Protein AF-F2TPN6-F1 (afdb_monomer)

Radius of gyration: 21.11 Å; Cα contacts (8 Å, |Δi|>4): 94; chains: 1; bounding box: 64×54×45 Å

Foldseek 3Di:
DVVVVVCVVVCPPPFDPDDDDQLDDPDPDDPDPDDDDPDRRPRDCVVVVLVVLVVLLVLLLLLLVLVVVLVCCVVVVVHLVNVLVVCCVPPPTSSNVSSVCVVVVVCPPDPDGPRDVVVSLVSLVVNQVVQVVVPHGDVSSVDSCVDDVVVVVVVVVVVVVVPPPPDDD

Sequence (169 aa):
MELVERVKPFCAGVMGRANLDLSTSPTGGPAGNDDNDEEEPAVDPRRASLLKVLGNSLGLNMVDAVAEAMTIAEKSGLGVDSLHNFLELMYPGSYVAYSNRMRLGEYHRREEPLFAIDLARRDARHAMDVASAVGVGMKGLELADGMGICKVSRSIRGRRETFRPFMGW

InterPro domains:
  IPR008927 6-phosphogluconate dehydrogenase-like, C-terminal domain superfamily [SSF48179] (48-147)
  IPR013328 6-phosphogluconate dehydrogenase, domain 2 [G3DSA:1.10.1040.10] (43-156)
  IPR029154 3-hydroxyisobutyrate dehydrogenase-like, NAD-binding domain [PF14833] (51-146)

Solvent-accessible surface area (backbone atoms only — not comparable to full-atom values): 10346 Å² total; per-residue (Å²): 113,71,73,60,62,71,48,51,71,80,56,61,91,55,82,79,88,72,88,80,86,68,63,65,75,91,67,89,62,78,75,70,95,67,91,87,75,92,71,72,71,80,64,61,69,64,58,59,55,50,50,51,29,49,50,46,33,53,48,50,39,52,52,48,54,52,52,52,51,41,52,48,23,50,76,72,70,64,34,50,64,56,54,45,54,49,30,53,75,76,40,58,64,68,58,38,53,51,50,49,35,60,77,70,43,43,79,74,71,44,94,69,52,97,70,51,63,71,58,48,50,52,31,36,50,53,41,45,53,56,32,50,75,74,76,42,83,53,65,65,50,57,46,44,65,70,32,64,72,56,50,50,51,52,55,53,50,56,50,56,72,69,58,66,79,80,86,74,135

Organism: Ajellomyces dermatitidis (strain ATCC 18188 / CBS 674.68) (NCBI:txid653446)

Mean predicted aligned error: 12.16 Å

Secondary structure (DSSP, 8-state):
-HHHHHHGGGGTT-S--------S-S--PPP-S-----------THHHHHHHHHHHHHHHHHHHHHHHHHHHHHHTTS-HHHHHHHHHHHSTTHHHHHHHHHHTTHHHHSSS-SS-HHHHHHHHHHHHHHHHHTT---HHHHHHHHSHHHHHHHHHHHHHHH-------

Nearest PDB structures (foldseek):
  4gbj-assembly3_A  TM=7.838E-01  e=6.397E-03  Dyadobacter fermentans DSM 18053
  8qbw-assembly1_A  TM=2.189E-01  e=9.879E+00  Nostoc punctiforme

Structure (mmCIF, N/CA/C/O backbone):
data_AF-F2TPN6-F1
#
_entry.id   AF-F2TPN6-F1
#
loop_
_atom_site.group_PDB
_atom_site.id
_atom_site.type_symbol
_atom_site.label_atom_id
_atom_site.label_alt_id
_atom_site.label_comp_id
_atom_site.label_asym_id
_atom_site.label_entity_id
_atom_site.label_seq_id
_atom_site.pdbx_PDB_ins_code
_atom_site.Cartn_x
_atom_site.Cartn_y
_atom_site.Cartn_z
_atom_site.occupancy
_atom_site.B_iso_or_equiv
_atom_site.auth_seq_id
_atom_site.auth_comp_id
_atom_site.auth_asym_id
_atom_site.auth_atom_id
_atom_site.pdbx_PDB_model_num
ATOM 1 N N . MET A 1 1 ? 26.431 11.422 -13.068 1.00 53.91 1 MET A N 1
ATOM 2 C CA . MET A 1 1 ? 26.148 12.033 -11.744 1.00 53.91 1 MET A CA 1
ATOM 3 C C . MET A 1 1 ? 25.070 13.119 -11.792 1.00 53.91 1 MET A C 1
ATOM 5 O O . MET A 1 1 ? 24.172 13.080 -10.964 1.00 53.91 1 MET A O 1
ATOM 9 N N . GLU A 1 2 ? 25.089 14.039 -12.761 1.00 66.62 2 GLU A N 1
ATOM 10 C CA . GLU A 1 2 ? 24.153 15.182 -12.848 1.00 66.62 2 GLU A CA 1
ATOM 11 C C . GLU A 1 2 ? 22.654 14.808 -12.869 1.00 66.62 2 GLU A C 1
ATOM 13 O O . GLU A 1 2 ? 21.836 15.436 -12.198 1.00 66.62 2 GLU A O 1
ATOM 18 N N . LEU A 1 3 ? 22.281 13.735 -13.576 1.00 63.03 3 LEU A N 1
ATOM 19 C CA . LEU A 1 3 ? 20.891 13.259 -13.632 1.00 63.03 3 LEU A CA 1
ATOM 20 C C . LEU A 1 3 ? 20.363 12.779 -12.270 1.00 63.03 3 LEU A C 1
ATOM 22 O O . LEU A 1 3 ? 19.180 12.942 -11.984 1.00 63.03 3 LEU A O 1
ATOM 26 N N . VAL A 1 4 ? 21.234 12.234 -11.417 1.00 64.81 4 VAL A N 1
ATOM 27 C CA . VAL A 1 4 ? 20.867 11.767 -10.070 1.00 64.81 4 VAL A CA 1
ATOM 28 C C . VAL A 1 4 ? 20.576 12.959 -9.157 1.00 64.81 4 VAL A C 1
ATOM 30 O O . VAL A 1 4 ? 19.591 12.939 -8.422 1.00 64.81 4 VAL A O 1
ATOM 33 N N . GLU A 1 5 ? 21.371 14.031 -9.244 1.00 71.88 5 GLU A N 1
ATOM 34 C CA . GLU A 1 5 ? 21.157 15.264 -8.468 1.00 71.88 5 GLU A CA 1
ATOM 35 C C . GLU A 1 5 ? 19.814 15.930 -8.787 1.00 71.88 5 GLU A C 1
ATOM 37 O O . GLU A 1 5 ? 19.114 16.380 -7.881 1.00 71.88 5 GLU A O 1
ATOM 42 N N . ARG A 1 6 ? 19.395 15.918 -10.059 1.00 71.38 6 ARG A N 1
ATOM 43 C CA . ARG A 1 6 ? 18.113 16.501 -10.496 1.00 71.38 6 ARG A CA 1
ATOM 44 C C . ARG A 1 6 ? 16.885 15.812 -9.895 1.00 71.38 6 ARG A C 1
ATOM 46 O O . ARG A 1 6 ? 15.828 16.431 -9.814 1.00 71.38 6 ARG A O 1
ATOM 53 N N . VAL A 1 7 ? 17.009 14.553 -9.475 1.00 64.88 7 VAL A N 1
ATOM 54 C CA . VAL A 1 7 ? 15.894 13.765 -8.920 1.00 64.88 7 VAL A CA 1
ATOM 55 C C . VAL A 1 7 ? 15.778 13.926 -7.399 1.00 64.88 7 VAL A C 1
ATOM 57 O O . VAL A 1 7 ? 14.683 13.798 -6.851 1.00 64.88 7 VAL A O 1
ATOM 60 N N . LYS A 1 8 ? 16.866 14.278 -6.700 1.00 63.38 8 LYS A N 1
ATOM 61 C CA . LYS A 1 8 ? 16.894 14.373 -5.227 1.00 63.38 8 LYS A CA 1
ATOM 62 C C . LYS A 1 8 ? 15.803 15.264 -4.602 1.00 63.38 8 LYS A C 1
ATOM 64 O O . LYS A 1 8 ? 15.259 14.836 -3.578 1.00 63.38 8 LYS A O 1
ATOM 69 N N . PRO A 1 9 ? 15.425 16.435 -5.164 1.00 70.06 9 PRO A N 1
ATOM 70 C CA . PRO A 1 9 ? 14.362 17.272 -4.598 1.00 70.06 9 PRO A CA 1
ATOM 71 C C . PRO A 1 9 ? 12.991 16.585 -4.589 1.00 70.06 9 PRO A C 1
ATOM 73 O O . PRO A 1 9 ? 12.232 16.743 -3.639 1.00 70.06 9 PRO A O 1
ATOM 76 N N . PHE A 1 10 ? 12.696 15.753 -5.592 1.00 54.31 10 PHE A N 1
ATOM 77 C CA . PHE A 1 10 ? 11.438 15.001 -5.679 1.00 54.31 10 PHE A CA 1
ATOM 78 C C . PHE A 1 10 ? 11.371 13.831 -4.688 1.00 54.31 10 PHE A C 1
ATOM 80 O O . PHE A 1 10 ? 10.298 13.302 -4.411 1.00 54.31 10 PHE A O 1
ATOM 87 N N . CYS A 1 11 ? 12.512 13.448 -4.114 1.00 53.00 11 CYS A N 1
ATOM 88 C CA . CYS A 1 11 ? 12.609 12.455 -3.049 1.00 53.00 11 CYS A CA 1
ATOM 89 C C . CYS A 1 11 ? 12.590 13.096 -1.644 1.00 53.00 11 CYS A C 1
ATOM 91 O O . CYS A 1 11 ? 12.856 12.413 -0.648 1.00 53.00 11 CYS A O 1
ATOM 93 N N . ALA A 1 12 ? 12.340 14.409 -1.529 1.00 45.66 12 ALA A N 1
ATOM 94 C CA . ALA A 1 12 ? 12.165 15.119 -0.260 1.00 45.66 12 ALA A CA 1
ATOM 95 C C . ALA A 1 12 ? 10.832 14.764 0.414 1.00 45.66 12 ALA A C 1
ATOM 97 O O . ALA A 1 12 ? 9.778 14.853 -0.198 1.00 45.66 12 ALA A O 1
ATOM 98 N N . GLY A 1 13 ? 10.880 14.324 1.678 1.00 46.69 13 GLY A N 1
ATOM 99 C CA . GLY A 1 13 ? 9.685 13.936 2.446 1.00 46.69 13 GLY A CA 1
ATOM 100 C C . GLY A 1 13 ? 9.132 12.533 2.150 1.00 46.69 13 GLY A C 1
ATOM 101 O O . GLY A 1 13 ? 8.139 12.131 2.756 1.00 46.69 13 GLY A O 1
ATOM 102 N N . VAL A 1 14 ? 9.775 11.762 1.265 1.00 53.62 14 VAL A N 1
ATOM 103 C CA . VAL A 1 14 ? 9.416 10.360 1.004 1.00 53.62 14 VAL A CA 1
ATOM 104 C C . VAL A 1 14 ? 9.878 9.484 2.172 1.00 53.62 14 VAL A C 1
ATOM 106 O O . VAL A 1 14 ? 11.045 9.503 2.564 1.00 53.62 14 VAL A O 1
ATOM 109 N N . MET A 1 15 ? 8.952 8.708 2.733 1.00 54.59 15 MET A N 1
ATOM 110 C CA . MET A 1 15 ? 9.234 7.719 3.777 1.00 54.59 15 MET A CA 1
ATOM 111 C C . MET A 1 15 ? 10.034 6.548 3.184 1.00 54.59 15 MET A C 1
ATOM 113 O O . MET A 1 15 ? 9.671 6.052 2.121 1.00 54.59 15 MET A O 1
ATOM 117 N N . GLY A 1 16 ? 11.086 6.089 3.873 1.00 53.81 16 GLY A N 1
ATOM 118 C CA . GLY A 1 16 ? 11.911 4.956 3.426 1.00 53.81 16 GLY A CA 1
ATOM 119 C C . GLY A 1 16 ? 12.937 5.324 2.349 1.00 53.81 16 GLY A C 1
ATOM 120 O O . GLY A 1 16 ? 12.890 4.813 1.235 1.00 53.81 16 GLY A O 1
ATOM 121 N N . ARG A 1 17 ? 13.880 6.219 2.674 1.00 54.34 17 ARG A N 1
ATOM 122 C CA . ARG A 1 17 ? 15.020 6.558 1.804 1.00 54.34 17 ARG A CA 1
ATOM 123 C C . ARG A 1 17 ? 16.083 5.462 1.851 1.00 54.34 17 ARG A C 1
ATOM 125 O O . ARG A 1 17 ? 17.097 5.604 2.525 1.00 54.34 17 ARG A O 1
ATOM 132 N N . ALA A 1 18 ? 15.838 4.378 1.130 1.00 64.88 18 ALA A N 1
ATOM 133 C CA . ALA A 1 18 ? 16.877 3.430 0.758 1.00 64.88 18 ALA A CA 1
ATOM 134 C C . ALA A 1 18 ? 17.188 3.627 -0.729 1.00 64.88 18 ALA A C 1
ATOM 136 O O . ALA A 1 18 ? 16.293 3.536 -1.569 1.00 64.88 18 ALA A O 1
ATOM 137 N N . ASN A 1 19 ? 18.446 3.927 -1.051 1.00 68.56 19 ASN A N 1
ATOM 138 C CA . ASN A 1 19 ? 18.909 3.922 -2.434 1.00 68.56 19 ASN A CA 1
ATOM 139 C C . ASN A 1 19 ? 19.324 2.492 -2.768 1.00 68.56 19 ASN A C 1
ATOM 141 O O . ASN A 1 19 ? 20.290 1.991 -2.197 1.00 68.56 19 ASN A O 1
ATOM 145 N N . LEU A 1 20 ? 18.578 1.842 -3.659 1.00 74.44 20 LEU A N 1
ATOM 146 C CA . LEU A 1 20 ? 18.974 0.555 -4.212 1.00 74.44 20 LEU A CA 1
ATOM 147 C C . LEU A 1 20 ? 19.731 0.801 -5.514 1.00 74.44 20 LEU A C 1
ATOM 149 O O . LEU A 1 20 ? 19.165 1.356 -6.457 1.00 74.44 20 LEU A O 1
ATOM 153 N N . ASP A 1 21 ? 20.999 0.402 -5.549 1.00 78.06 21 ASP A N 1
ATOM 154 C CA . ASP A 1 21 ? 21.781 0.435 -6.776 1.00 78.06 21 ASP A CA 1
ATOM 155 C C . ASP A 1 21 ? 21.386 -0.745 -7.676 1.00 78.06 21 ASP A C 1
ATOM 157 O O . ASP A 1 21 ? 21.400 -1.900 -7.252 1.00 78.06 21 ASP A O 1
ATOM 161 N N . LEU A 1 22 ? 20.989 -0.435 -8.910 1.00 75.44 22 LEU A N 1
ATOM 162 C CA . LEU A 1 22 ? 20.604 -1.403 -9.940 1.00 75.44 22 LEU A CA 1
ATOM 163 C C . LEU A 1 22 ? 21.584 -1.409 -11.121 1.00 75.44 22 LEU A C 1
ATOM 165 O O . LEU A 1 22 ? 21.279 -2.006 -12.155 1.00 75.44 22 LEU A O 1
ATOM 169 N N . SER A 1 23 ? 22.733 -0.739 -10.983 1.00 73.75 23 SER A N 1
ATOM 170 C CA . SER A 1 23 ? 23.786 -0.695 -12.002 1.00 73.75 23 SER A CA 1
ATOM 171 C C . SER A 1 23 ? 24.383 -2.075 -12.296 1.00 73.75 23 SER A C 1
ATOM 173 O O . SER A 1 23 ? 24.827 -2.326 -13.412 1.00 73.75 23 SER A O 1
ATOM 175 N N . THR A 1 24 ? 24.317 -3.011 -11.346 1.00 68.19 24 THR A N 1
ATOM 176 C CA . THR A 1 24 ? 24.822 -4.379 -11.503 1.00 68.19 24 THR A CA 1
ATOM 177 C C . THR A 1 24 ? 23.754 -5.330 -12.058 1.00 68.19 24 THR A C 1
ATOM 179 O O . THR A 1 24 ? 22.561 -5.244 -11.735 1.00 68.19 24 THR A O 1
ATOM 182 N N . SER A 1 25 ? 24.153 -6.236 -12.958 1.00 60.19 25 SER A N 1
ATOM 183 C CA . SER A 1 25 ? 23.262 -7.262 -13.525 1.00 60.19 25 SER A CA 1
ATOM 184 C C . SER A 1 25 ? 22.827 -8.275 -12.446 1.00 60.19 25 SER A C 1
ATOM 186 O O . SER A 1 25 ? 23.660 -8.656 -11.625 1.00 60.19 25 SER A O 1
ATOM 188 N N . PRO A 1 26 ? 21.555 -8.738 -12.405 1.00 59.19 26 PRO A N 1
ATOM 189 C CA . PRO A 1 26 ? 21.080 -9.682 -11.385 1.00 59.19 26 PRO A CA 1
ATOM 190 C C . PRO A 1 26 ? 21.617 -11.106 -11.585 1.00 59.19 26 PRO A C 1
ATOM 192 O O . PRO A 1 26 ? 21.659 -11.897 -10.646 1.00 59.19 26 PRO A O 1
ATOM 195 N N . THR A 1 27 ? 22.008 -11.450 -12.810 1.00 50.38 27 THR A N 1
ATOM 196 C CA . THR A 1 27 ? 22.622 -12.730 -13.146 1.00 50.38 27 THR A CA 1
ATOM 197 C C . THR A 1 27 ? 24.131 -12.560 -13.103 1.00 50.38 27 THR A C 1
ATOM 199 O O . THR A 1 27 ? 24.727 -12.113 -14.078 1.00 50.38 27 THR A O 1
ATOM 202 N N . GLY A 1 28 ? 24.757 -12.936 -11.988 1.00 43.75 28 GLY A N 1
ATOM 203 C CA . GLY A 1 28 ? 26.205 -13.150 -11.898 1.00 43.75 28 GLY A CA 1
ATOM 204 C C . GLY A 1 28 ? 26.672 -14.365 -12.713 1.00 43.75 28 GLY A C 1
ATOM 205 O O . GLY A 1 28 ? 27.362 -15.229 -12.183 1.00 43.75 28 GLY A O 1
ATOM 206 N N . GLY A 1 29 ? 26.236 -14.482 -13.968 1.00 38.50 29 GLY A N 1
ATOM 207 C CA . GLY A 1 29 ? 26.813 -15.413 -14.930 1.00 38.50 29 GLY A CA 1
ATOM 208 C C . GLY A 1 29 ? 28.042 -14.763 -15.562 1.00 38.50 29 GLY A C 1
ATOM 209 O O . GLY A 1 29 ? 28.019 -13.544 -15.748 1.00 38.50 29 GLY A O 1
ATOM 210 N N . PRO A 1 30 ? 29.104 -15.523 -15.886 1.00 38.34 30 PRO A N 1
ATOM 211 C CA . PRO A 1 30 ? 30.217 -14.968 -16.636 1.00 38.34 30 PRO A CA 1
ATOM 212 C C . PRO A 1 30 ? 29.652 -14.342 -17.912 1.00 38.34 30 PRO A C 1
ATOM 214 O O . PRO A 1 30 ? 28.909 -15.004 -18.645 1.00 38.34 30 PRO A O 1
ATOM 217 N N . ALA A 1 31 ? 30.003 -13.079 -18.172 1.00 43.59 31 ALA A N 1
ATOM 218 C CA . ALA A 1 31 ? 30.120 -12.630 -19.552 1.00 43.59 31 ALA A CA 1
ATOM 219 C C . ALA A 1 31 ? 30.926 -13.710 -20.280 1.00 43.59 31 ALA A C 1
ATOM 221 O O . ALA A 1 31 ? 31.853 -14.268 -19.685 1.00 43.59 31 ALA A O 1
ATOM 222 N N . GLY A 1 32 ? 30.471 -14.099 -21.469 1.00 36.66 32 GLY A N 1
ATOM 223 C CA . GLY A 1 32 ? 31.007 -15.245 -22.187 1.00 36.66 32 GLY A CA 1
ATOM 224 C C . GLY A 1 32 ? 32.530 -15.316 -22.099 1.00 36.66 32 GLY A C 1
ATOM 225 O O . GLY A 1 32 ? 33.213 -14.297 -22.164 1.00 36.66 32 GLY A O 1
ATOM 226 N N . ASN A 1 33 ? 33.052 -16.533 -21.947 1.00 44.50 33 ASN A N 1
ATOM 227 C CA . ASN A 1 33 ? 34.379 -16.812 -22.471 1.00 44.50 33 ASN A CA 1
ATOM 228 C C . ASN A 1 33 ? 34.362 -16.359 -23.931 1.00 44.50 33 ASN A C 1
ATOM 230 O O . ASN A 1 33 ? 33.723 -17.017 -24.744 1.00 44.50 33 ASN A O 1
ATOM 234 N N . ASP A 1 34 ? 34.966 -15.219 -24.211 1.00 42.69 34 ASP A N 1
ATOM 235 C CA . ASP A 1 34 ? 35.882 -15.031 -25.320 1.00 42.69 34 ASP A CA 1
ATOM 236 C C . ASP A 1 34 ? 36.623 -13.717 -25.077 1.00 42.69 34 ASP A C 1
ATOM 238 O O . ASP A 1 34 ? 36.055 -12.702 -24.674 1.00 42.69 34 ASP A O 1
ATOM 242 N N . ASP A 1 35 ? 37.938 -13.804 -25.214 1.00 49.97 35 ASP A N 1
ATOM 243 C CA . ASP A 1 35 ? 38.882 -12.739 -24.943 1.00 49.97 35 ASP A CA 1
ATOM 244 C C . ASP A 1 35 ? 38.546 -11.469 -25.748 1.00 49.97 35 ASP A C 1
ATOM 246 O O . ASP A 1 35 ? 38.265 -11.545 -26.947 1.00 49.97 35 ASP A O 1
ATOM 250 N N . ASN A 1 36 ? 38.737 -10.310 -25.103 1.00 49.00 36 ASN A N 1
ATOM 251 C CA . ASN A 1 36 ? 38.726 -8.939 -25.644 1.00 49.00 36 ASN A CA 1
ATOM 252 C C . ASN A 1 36 ? 37.355 -8.241 -25.709 1.00 49.00 36 ASN A C 1
ATOM 254 O O . ASN A 1 36 ? 36.650 -8.322 -26.706 1.00 49.00 36 ASN A O 1
ATOM 258 N N . ASP A 1 37 ? 37.015 -7.525 -24.635 1.00 41.81 37 ASP A N 1
ATOM 259 C CA . ASP A 1 37 ? 36.687 -6.087 -24.617 1.00 41.81 37 ASP A CA 1
ATOM 260 C C . ASP A 1 37 ? 36.049 -5.769 -23.253 1.00 41.81 37 ASP A C 1
ATOM 262 O O . ASP A 1 37 ? 35.073 -6.395 -22.840 1.00 41.81 37 ASP A O 1
ATOM 266 N N . GLU A 1 38 ? 36.623 -4.825 -22.503 1.00 47.16 38 GLU A N 1
ATOM 267 C CA . GLU A 1 38 ? 36.032 -4.304 -21.262 1.00 47.16 38 GLU A CA 1
ATOM 268 C C . GLU A 1 38 ? 34.780 -3.473 -21.611 1.00 47.16 38 GLU A C 1
ATOM 270 O O . GLU A 1 38 ? 34.794 -2.243 -21.580 1.00 47.16 38 GLU A O 1
ATOM 275 N N . GLU A 1 39 ? 33.684 -4.134 -21.996 1.00 50.22 39 GLU A N 1
ATOM 276 C CA . GLU A 1 39 ? 32.372 -3.498 -22.094 1.00 50.22 39 GLU A CA 1
ATOM 277 C C . GLU A 1 39 ? 31.902 -3.144 -20.677 1.00 50.22 39 GLU A C 1
ATOM 279 O O . GLU A 1 39 ? 31.479 -4.001 -19.897 1.00 50.22 39 GLU A O 1
ATOM 284 N N . GLU A 1 40 ? 31.993 -1.854 -20.337 1.00 51.75 40 GLU A N 1
ATOM 285 C CA . GLU A 1 40 ? 31.296 -1.246 -19.200 1.00 51.75 40 GLU A CA 1
ATOM 286 C C . GLU A 1 40 ? 29.877 -1.837 -19.096 1.00 51.75 40 GLU A C 1
ATOM 288 O O . GLU A 1 40 ? 29.132 -1.802 -20.084 1.00 51.75 40 GLU A O 1
ATOM 293 N N . PRO A 1 41 ? 29.472 -2.391 -17.936 1.00 55.75 41 PRO A N 1
ATOM 294 C CA . PRO A 1 41 ? 28.192 -3.069 -17.814 1.00 55.75 41 PRO A CA 1
ATOM 295 C C . PRO A 1 41 ? 27.075 -2.095 -18.183 1.00 55.75 41 PRO A C 1
ATOM 297 O O . PRO A 1 41 ? 26.832 -1.109 -17.485 1.00 55.75 41 PRO A O 1
ATOM 300 N N . ALA A 1 42 ? 26.395 -2.362 -19.300 1.00 58.22 42 ALA A N 1
ATOM 301 C CA . ALA A 1 42 ? 25.341 -1.498 -19.804 1.00 58.22 42 ALA A CA 1
ATOM 302 C C . ALA A 1 42 ? 24.225 -1.362 -18.754 1.00 58.22 42 ALA A C 1
ATOM 304 O O . ALA A 1 42 ? 23.434 -2.279 -18.511 1.00 58.22 42 ALA A O 1
ATOM 305 N N . VAL A 1 43 ? 24.161 -0.195 -18.112 1.00 67.56 43 VAL A N 1
ATOM 306 C CA . VAL A 1 43 ? 23.140 0.126 -17.114 1.00 67.56 43 VAL A CA 1
ATOM 307 C C . VAL A 1 43 ? 21.804 0.312 -17.834 1.00 67.56 43 VAL A C 1
ATOM 309 O O . VAL A 1 43 ? 21.600 1.327 -18.495 1.00 67.56 43 VAL A O 1
ATOM 312 N N . ASP A 1 44 ? 20.876 -0.644 -17.708 1.00 75.75 44 ASP A N 1
ATOM 313 C CA . ASP A 1 44 ? 19.521 -0.504 -18.263 1.00 75.75 44 ASP A CA 1
ATOM 314 C C . ASP A 1 44 ? 18.626 0.332 -17.317 1.00 75.75 44 ASP A C 1
ATOM 316 O O . ASP A 1 44 ? 18.158 -0.188 -16.292 1.00 75.75 44 ASP A O 1
ATOM 320 N N . PRO A 1 45 ? 18.314 1.605 -17.645 1.00 78.38 45 PRO A N 1
ATOM 321 C CA . PRO A 1 45 ? 17.473 2.458 -16.805 1.00 78.38 45 PRO A CA 1
ATOM 322 C C . PRO A 1 45 ? 16.041 1.924 -16.649 1.00 78.38 45 PRO A C 1
ATOM 324 O O . PRO A 1 45 ? 15.369 2.257 -15.669 1.00 78.38 45 PRO A O 1
ATOM 327 N N . ARG A 1 46 ? 15.565 1.055 -17.557 1.00 81.88 46 ARG A N 1
ATOM 328 C CA . ARG A 1 46 ? 14.217 0.466 -17.478 1.00 81.88 46 ARG A CA 1
ATOM 329 C C . ARG A 1 46 ? 14.034 -0.384 -16.226 1.00 81.88 46 ARG A C 1
ATOM 331 O O . ARG A 1 46 ? 12.920 -0.465 -15.715 1.00 81.88 46 ARG A O 1
ATOM 338 N N . ARG A 1 47 ? 15.112 -0.961 -15.682 1.00 83.50 47 ARG A N 1
ATOM 339 C CA . ARG A 1 47 ? 15.072 -1.750 -14.439 1.00 83.50 47 ARG A CA 1
ATOM 340 C C . ARG A 1 47 ? 14.647 -0.902 -13.241 1.00 83.50 47 ARG A C 1
ATOM 342 O O . ARG A 1 47 ? 13.824 -1.343 -12.442 1.00 83.50 47 ARG A O 1
ATOM 349 N N . ALA A 1 48 ? 15.153 0.327 -13.144 1.00 84.38 48 ALA A N 1
ATOM 350 C CA . ALA A 1 48 ? 14.780 1.252 -12.077 1.00 84.38 48 ALA A CA 1
ATOM 351 C C . ALA A 1 48 ? 13.316 1.694 -12.197 1.00 84.38 48 ALA A C 1
ATOM 353 O O . ALA A 1 48 ? 12.586 1.702 -11.203 1.00 84.38 48 ALA A O 1
ATOM 354 N N . SER A 1 49 ? 12.863 2.002 -13.415 1.00 85.19 49 SER A N 1
ATOM 355 C CA . SER A 1 49 ? 11.459 2.335 -13.679 1.00 85.19 49 SER A CA 1
ATOM 356 C C . SER A 1 49 ? 10.524 1.172 -13.344 1.00 85.19 49 SER A C 1
ATOM 358 O O . SER A 1 49 ? 9.517 1.378 -12.668 1.00 85.19 49 SER A O 1
ATOM 360 N N . LEU A 1 50 ? 10.881 -0.054 -13.738 1.00 88.06 50 LEU A N 1
ATOM 361 C CA . LEU A 1 50 ? 10.107 -1.251 -13.420 1.00 88.06 50 LEU A CA 1
ATOM 362 C C . LEU A 1 50 ? 10.025 -1.485 -11.908 1.00 88.06 50 LEU A C 1
ATOM 364 O O . LEU A 1 50 ? 8.936 -1.695 -11.377 1.00 88.06 50 LEU A O 1
ATOM 368 N N . LEU A 1 51 ? 11.149 -1.379 -11.191 1.00 88.62 51 LEU A N 1
ATOM 369 C CA . LEU A 1 51 ? 11.155 -1.506 -9.734 1.00 88.62 51 LEU A CA 1
ATOM 370 C C . LEU A 1 51 ? 10.263 -0.450 -9.074 1.00 88.62 51 LEU A C 1
ATOM 372 O O . LEU A 1 51 ? 9.543 -0.757 -8.126 1.00 88.62 51 LEU A O 1
ATOM 376 N N . LYS A 1 52 ? 10.279 0.787 -9.577 1.00 86.62 52 LYS A N 1
ATOM 377 C CA . LYS A 1 52 ? 9.433 1.860 -9.050 1.00 86.62 52 LYS A CA 1
ATOM 378 C C . LYS A 1 52 ? 7.946 1.538 -9.208 1.00 86.62 52 LYS A C 1
ATOM 380 O O . LYS A 1 52 ? 7.180 1.716 -8.262 1.00 86.62 52 LYS A O 1
ATOM 385 N N . VAL A 1 53 ? 7.556 1.036 -10.375 1.00 89.12 53 VAL A N 1
ATOM 386 C CA . VAL A 1 53 ? 6.175 0.650 -10.701 1.00 89.12 53 VAL A CA 1
ATOM 387 C C . VAL A 1 53 ? 5.714 -0.524 -9.834 1.00 89.12 53 VAL A C 1
ATOM 389 O O . VAL A 1 53 ? 4.634 -0.472 -9.238 1.00 89.12 53 VAL A O 1
ATOM 392 N N . LEU A 1 54 ? 6.562 -1.545 -9.678 1.00 89.75 54 LEU A N 1
ATOM 393 C CA . LEU A 1 54 ? 6.293 -2.677 -8.789 1.00 89.75 54 LEU A CA 1
ATOM 394 C C . LEU A 1 54 ? 6.197 -2.234 -7.324 1.00 89.75 54 LEU A C 1
ATOM 396 O O . LEU A 1 54 ? 5.258 -2.610 -6.627 1.00 89.75 54 LEU A O 1
ATOM 400 N N . GLY A 1 55 ? 7.108 -1.375 -6.863 1.00 88.06 55 GLY A N 1
ATOM 401 C CA . GLY A 1 55 ? 7.093 -0.831 -5.505 1.00 88.06 55 GLY A CA 1
ATOM 402 C C . GLY A 1 55 ? 5.830 -0.022 -5.200 1.00 88.06 55 GLY A C 1
ATOM 403 O O . GLY A 1 55 ? 5.218 -0.201 -4.147 1.00 88.06 55 GLY A O 1
ATOM 404 N N . ASN A 1 56 ? 5.386 0.823 -6.134 1.00 88.00 56 ASN A N 1
ATOM 405 C CA . ASN A 1 56 ? 4.140 1.575 -5.983 1.00 88.00 56 ASN A CA 1
ATOM 406 C C . ASN A 1 56 ? 2.909 0.644 -5.966 1.00 88.00 56 ASN A C 1
ATOM 408 O O . ASN A 1 56 ? 1.973 0.888 -5.204 1.00 88.00 56 ASN A O 1
ATOM 412 N N . SER A 1 57 ? 2.940 -0.454 -6.727 1.00 88.19 57 SER A N 1
ATOM 413 C CA . SER A 1 57 ? 1.877 -1.471 -6.739 1.00 88.19 57 SER A CA 1
ATOM 414 C C . SER A 1 57 ? 1.792 -2.256 -5.426 1.00 88.19 57 SER A C 1
ATOM 416 O O . SER A 1 57 ? 0.700 -2.467 -4.899 1.00 88.19 57 SER A O 1
ATOM 418 N N . LEU A 1 58 ? 2.938 -2.622 -4.839 1.00 88.81 58 LEU A N 1
ATOM 419 C CA . LEU A 1 58 ? 2.996 -3.205 -3.493 1.00 88.81 58 LEU A CA 1
ATOM 420 C C . LEU A 1 58 ? 2.440 -2.237 -2.443 1.00 88.81 58 LEU A C 1
ATOM 422 O O . LEU A 1 58 ? 1.686 -2.642 -1.559 1.00 88.81 58 LEU A O 1
ATOM 426 N N . GLY A 1 59 ? 2.776 -0.950 -2.573 1.00 87.50 59 GLY A N 1
ATOM 427 C CA . GLY A 1 59 ? 2.233 0.110 -1.732 1.00 87.50 59 GLY A CA 1
ATOM 428 C C . GLY A 1 59 ? 0.708 0.179 -1.796 1.00 87.50 59 GLY A C 1
ATOM 429 O O . GLY A 1 59 ? 0.069 0.210 -0.749 1.00 87.50 59 GLY A O 1
ATOM 430 N N . LEU A 1 60 ? 0.124 0.150 -2.998 1.00 87.31 60 LEU A N 1
ATOM 431 C CA . LEU A 1 60 ? -1.330 0.181 -3.174 1.00 87.31 60 LEU A CA 1
ATOM 432 C C . LEU A 1 60 ? -2.016 -1.009 -2.484 1.00 87.31 60 LEU A C 1
ATOM 434 O O . LEU A 1 60 ? -2.922 -0.789 -1.684 1.00 87.31 60 LEU A O 1
ATOM 438 N N . ASN A 1 61 ? -1.536 -2.235 -2.718 1.00 89.12 61 ASN A N 1
ATOM 439 C CA . ASN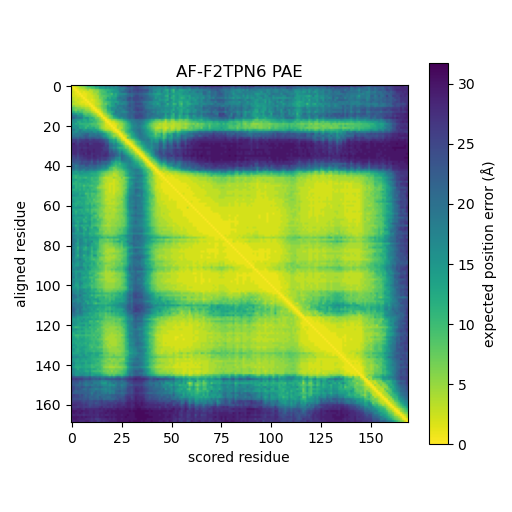 A 1 61 ? -2.091 -3.445 -2.095 1.00 89.12 61 ASN A CA 1
ATOM 440 C C . ASN A 1 61 ? -2.028 -3.398 -0.565 1.00 89.12 61 ASN A C 1
ATOM 442 O O . ASN A 1 61 ? -2.986 -3.745 0.120 1.00 89.12 61 ASN A O 1
ATOM 446 N N . MET A 1 62 ? -0.897 -2.951 -0.020 1.00 90.38 62 MET A N 1
ATOM 447 C CA . MET A 1 62 ? -0.715 -2.824 1.422 1.00 90.38 62 MET A CA 1
ATOM 448 C C . MET A 1 62 ? -1.681 -1.798 2.023 1.00 90.38 62 MET A C 1
ATOM 450 O O . MET A 1 62 ? -2.294 -2.060 3.055 1.00 90.38 62 MET A O 1
ATOM 454 N N . VAL A 1 63 ? -1.807 -0.620 1.406 1.00 88.75 63 VAL A N 1
ATOM 455 C CA . VAL A 1 63 ? -2.707 0.432 1.898 1.00 88.75 63 VAL A CA 1
ATOM 456 C C . VAL A 1 63 ? -4.154 -0.049 1.891 1.00 88.75 63 VAL A C 1
ATOM 458 O O . VAL A 1 63 ? -4.879 0.218 2.845 1.00 88.75 63 VAL A O 1
ATOM 461 N N . ASP A 1 64 ? -4.557 -0.773 0.852 1.00 88.44 64 ASP A N 1
ATOM 462 C CA . ASP A 1 64 ? -5.898 -1.339 0.740 1.00 88.44 64 ASP A CA 1
ATOM 463 C C . ASP A 1 64 ? -6.170 -2.361 1.858 1.00 88.44 64 ASP A C 1
ATOM 465 O O . ASP A 1 64 ? -7.122 -2.201 2.622 1.00 88.44 64 ASP A O 1
ATOM 469 N N . ALA A 1 65 ? -5.251 -3.308 2.079 1.00 90.25 65 ALA A N 1
ATOM 470 C CA . ALA A 1 65 ? -5.356 -4.287 3.164 1.00 90.25 65 ALA A CA 1
ATOM 471 C C . ALA A 1 65 ? -5.431 -3.636 4.561 1.00 90.25 65 ALA A C 1
ATOM 473 O O . ALA A 1 65 ? -6.221 -4.054 5.409 1.00 90.25 65 ALA A O 1
ATOM 474 N N . VAL A 1 66 ? -4.637 -2.586 4.816 1.00 92.06 66 VAL A N 1
ATOM 475 C CA . VAL A 1 66 ? -4.690 -1.844 6.090 1.00 92.06 66 VAL A CA 1
ATOM 476 C C . VAL A 1 66 ? -6.026 -1.116 6.247 1.00 92.06 66 VAL A C 1
ATOM 478 O O . VAL A 1 66 ? -6.583 -1.108 7.344 1.00 92.06 66 VAL A O 1
ATOM 481 N N . ALA A 1 67 ? -6.562 -0.527 5.175 1.00 89.88 67 ALA A N 1
ATOM 482 C CA . ALA A 1 67 ? -7.844 0.172 5.215 1.00 89.88 67 ALA A CA 1
ATOM 483 C C . ALA A 1 67 ? -9.007 -0.781 5.528 1.00 89.88 67 ALA A C 1
ATOM 485 O O . ALA A 1 67 ? -9.870 -0.459 6.353 1.00 89.88 67 ALA A O 1
ATOM 486 N N . GLU A 1 68 ? -9.016 -1.965 4.917 1.00 90.88 68 GLU A N 1
ATOM 487 C CA . GLU A 1 68 ? -10.011 -3.001 5.196 1.00 90.88 68 GLU A CA 1
ATOM 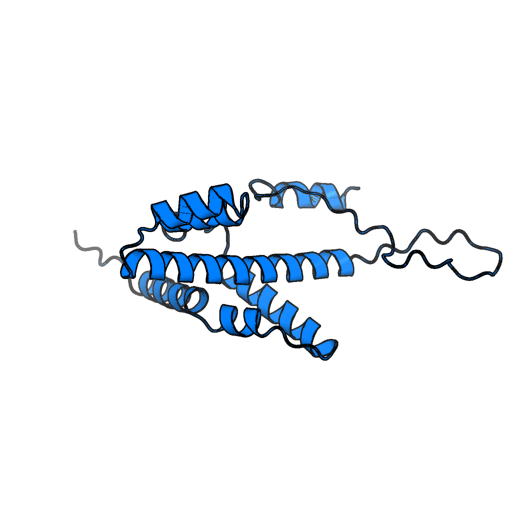488 C C . GLU A 1 68 ? -9.912 -3.499 6.638 1.00 90.88 68 GLU A C 1
ATOM 490 O O . GLU A 1 68 ? -10.916 -3.515 7.354 1.00 90.88 68 GLU A O 1
ATOM 495 N N . ALA A 1 69 ? -8.701 -3.818 7.102 1.00 92.75 69 ALA A N 1
ATOM 496 C CA . ALA A 1 69 ? -8.478 -4.271 8.470 1.00 92.75 69 ALA A CA 1
ATOM 497 C C . ALA A 1 69 ? -8.921 -3.220 9.503 1.00 92.75 69 ALA A C 1
ATOM 499 O O . ALA A 1 69 ? -9.587 -3.563 10.478 1.00 92.7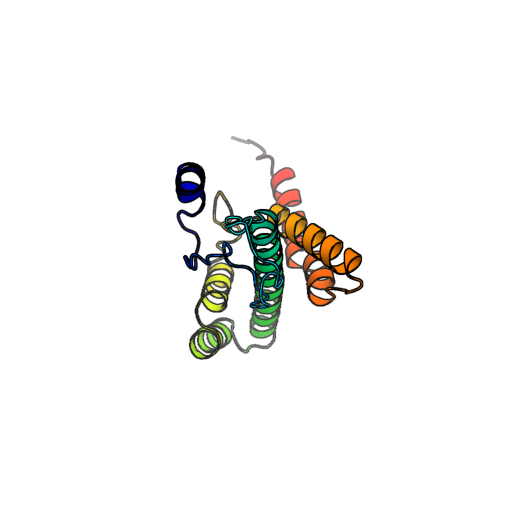5 69 ALA A O 1
ATOM 500 N N . MET A 1 70 ? -8.624 -1.937 9.271 1.00 92.38 70 MET A N 1
ATOM 501 C CA . MET A 1 70 ? -9.070 -0.829 10.128 1.00 92.38 70 MET A CA 1
ATOM 502 C C . MET A 1 70 ? -10.593 -0.697 10.152 1.00 92.38 70 MET A C 1
ATOM 504 O O . MET A 1 70 ? -11.179 -0.500 11.216 1.00 92.38 70 MET A O 1
ATOM 508 N N . THR A 1 71 ? -11.243 -0.849 8.996 1.00 91.88 71 THR A N 1
ATOM 509 C CA . THR A 1 71 ? -12.708 -0.807 8.900 1.00 91.88 71 THR A CA 1
ATOM 510 C C . THR A 1 71 ? -13.335 -1.955 9.686 1.00 91.88 71 THR A C 1
ATOM 512 O O . THR A 1 71 ? -14.262 -1.740 10.464 1.00 91.88 71 THR A O 1
ATOM 515 N N . ILE A 1 72 ? -12.809 -3.172 9.533 1.00 92.81 72 ILE A N 1
ATOM 516 C CA . ILE A 1 72 ? -13.279 -4.342 10.282 1.00 92.81 72 ILE A CA 1
ATOM 517 C C . ILE A 1 72 ? -13.049 -4.136 11.780 1.00 92.81 72 ILE A C 1
ATOM 519 O O . ILE A 1 72 ? -13.980 -4.339 12.552 1.00 92.81 72 ILE A O 1
ATOM 523 N N . ALA A 1 73 ? -11.864 -3.674 12.188 1.00 94.88 73 ALA A N 1
ATOM 524 C CA . ALA A 1 73 ? -11.539 -3.446 13.593 1.00 94.88 73 ALA A CA 1
ATOM 525 C C . ALA A 1 73 ? -12.477 -2.423 14.256 1.00 94.88 73 ALA A C 1
ATOM 527 O O . ALA A 1 73 ? -12.873 -2.603 15.409 1.00 94.88 73 ALA A O 1
ATOM 528 N N . GLU A 1 74 ? -12.867 -1.370 13.531 1.00 91.69 74 GLU A N 1
ATOM 529 C CA . GLU A 1 74 ? -13.862 -0.403 13.999 1.00 91.69 74 GLU A CA 1
ATOM 530 C C . GLU A 1 74 ? -15.245 -1.055 14.155 1.00 91.69 74 GLU A C 1
ATOM 532 O O . GLU A 1 74 ? -15.873 -0.934 15.206 1.00 91.69 74 GLU A O 1
ATOM 537 N N . LYS A 1 75 ? -15.729 -1.765 13.127 1.00 94.06 75 LYS A N 1
ATOM 538 C CA . LYS A 1 75 ? -17.096 -2.318 13.113 1.00 94.06 75 LYS A CA 1
ATOM 539 C C . LYS A 1 75 ? -17.277 -3.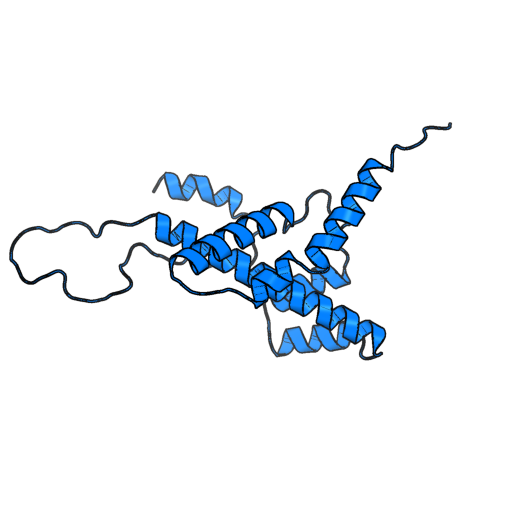550 13.995 1.00 94.06 75 LYS A C 1
ATOM 541 O O . LYS A 1 75 ? -18.387 -3.792 14.457 1.00 94.06 75 LYS A O 1
ATOM 546 N N . SER A 1 76 ? -16.219 -4.316 14.241 1.00 95.38 76 SER A N 1
ATOM 547 C CA . SER A 1 76 ? -16.256 -5.506 15.094 1.00 95.38 76 SER A CA 1
ATOM 548 C C . SER A 1 76 ? -16.093 -5.189 16.583 1.00 95.38 76 SER A C 1
ATOM 550 O O . SER A 1 76 ? -16.174 -6.100 17.401 1.00 95.38 76 SER A O 1
ATOM 552 N N . GLY A 1 77 ? -15.809 -3.931 16.944 1.00 93.31 77 GLY A N 1
ATOM 553 C CA . GLY A 1 77 ? -15.531 -3.525 18.324 1.00 93.31 77 GLY A CA 1
ATOM 554 C C . GLY A 1 77 ? -14.113 -3.838 18.821 1.00 93.31 77 GLY A C 1
ATOM 555 O O . GLY A 1 77 ? -13.846 -3.657 20.004 1.00 93.31 77 GLY A O 1
ATOM 556 N N . LEU A 1 78 ? -13.191 -4.272 17.949 1.00 93.75 78 LEU A N 1
ATOM 557 C CA . LEU A 1 78 ? -11.773 -4.481 18.300 1.00 93.75 78 LEU A CA 1
ATOM 558 C C . LEU A 1 78 ? -11.054 -3.151 18.597 1.00 93.75 78 LEU A C 1
ATOM 560 O O . LEU A 1 78 ? -10.151 -3.090 19.434 1.00 93.75 78 LEU A O 1
ATOM 564 N N . GLY A 1 79 ? -11.468 -2.088 17.906 1.00 91.44 79 GLY A N 1
ATOM 565 C CA . GLY A 1 79 ? -10.877 -0.759 17.993 1.00 91.44 79 GLY A CA 1
ATOM 566 C C . GLY A 1 79 ? -9.679 -0.590 17.057 1.00 91.44 79 GLY A C 1
ATOM 567 O O . GLY A 1 79 ? -8.790 -1.437 16.970 1.00 91.44 79 GLY A O 1
ATOM 568 N N . VAL A 1 80 ? -9.644 0.548 16.361 1.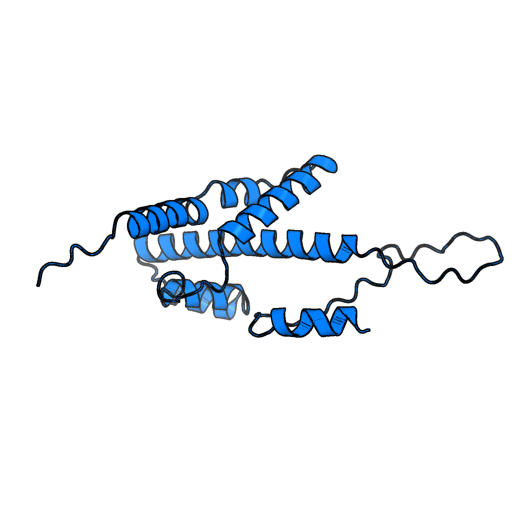00 93.62 80 VAL A N 1
ATOM 569 C CA . VAL A 1 80 ? -8.570 0.892 15.413 1.00 93.62 80 VAL A CA 1
ATOM 570 C C . VAL A 1 80 ? -7.204 1.051 16.088 1.00 93.62 80 VAL A C 1
ATOM 572 O O . VAL A 1 80 ? -6.181 0.761 15.473 1.00 93.62 80 VAL A O 1
ATOM 575 N N . ASP A 1 81 ? -7.174 1.451 17.361 1.00 95.62 81 ASP A N 1
ATOM 576 C CA . ASP A 1 81 ? -5.933 1.632 18.122 1.00 95.62 81 ASP A CA 1
ATOM 577 C C . ASP A 1 81 ? -5.293 0.293 18.506 1.00 95.62 81 ASP A C 1
ATOM 579 O O . ASP A 1 81 ? -4.080 0.136 18.394 1.00 95.62 81 ASP A O 1
ATOM 583 N N . SER A 1 82 ? -6.101 -0.710 18.862 1.00 95.75 82 SER A N 1
ATOM 584 C CA . SER A 1 82 ? -5.633 -2.078 19.119 1.00 95.75 82 SER A CA 1
ATOM 585 C C . SER A 1 82 ? -4.946 -2.668 17.885 1.00 95.75 82 SER A C 1
ATOM 587 O O . SER A 1 82 ? -3.857 -3.234 17.982 1.00 95.75 82 SER A O 1
ATOM 589 N N . LEU A 1 83 ? -5.557 -2.491 16.706 1.00 95.62 83 LEU A N 1
ATOM 590 C CA . LEU A 1 83 ? -4.960 -2.912 15.440 1.00 95.62 83 LEU A CA 1
ATOM 591 C C . LEU A 1 83 ? -3.691 -2.112 15.117 1.00 95.62 83 LEU A C 1
ATOM 593 O O . LEU A 1 83 ? -2.712 -2.688 14.653 1.00 95.62 83 LEU A O 1
ATOM 597 N N . HIS A 1 84 ? -3.681 -0.801 15.364 1.00 96.06 84 HIS A N 1
ATOM 598 C CA . HIS A 1 84 ? -2.493 0.025 15.155 1.00 96.06 84 HIS A CA 1
ATOM 599 C C . HIS A 1 84 ? -1.309 -0.444 16.007 1.00 96.06 84 HIS A C 1
ATOM 601 O O . HIS A 1 84 ? -0.235 -0.675 15.460 1.00 96.06 84 HIS A O 1
ATOM 607 N N . ASN A 1 85 ? -1.524 -0.687 17.301 1.00 96.38 85 ASN A N 1
ATOM 608 C CA . ASN A 1 85 ? -0.490 -1.200 18.202 1.00 96.38 85 ASN A CA 1
ATOM 609 C C . ASN A 1 85 ? 0.032 -2.570 17.735 1.00 96.38 85 ASN A C 1
ATOM 611 O O . ASN A 1 85 ? 1.230 -2.840 17.783 1.00 96.38 85 ASN A O 1
ATOM 615 N N . PHE A 1 86 ? -0.849 -3.437 17.225 1.00 95.69 86 PHE A N 1
ATOM 616 C CA . PHE A 1 86 ? -0.434 -4.698 16.608 1.00 95.69 86 PHE A CA 1
ATOM 617 C C . PHE A 1 86 ? 0.462 -4.476 15.377 1.00 95.69 86 PHE A C 1
ATOM 619 O O . PHE A 1 86 ? 1.484 -5.150 15.234 1.00 95.69 86 PHE A O 1
ATOM 626 N N . LEU A 1 87 ? 0.120 -3.520 14.504 1.00 95.00 87 LEU A N 1
ATOM 627 C CA . LEU A 1 87 ? 0.953 -3.166 13.350 1.00 95.00 87 LEU A CA 1
ATOM 628 C C . LEU A 1 87 ? 2.315 -2.609 13.781 1.00 95.00 87 LEU A C 1
ATOM 630 O O . LEU A 1 87 ? 3.313 -2.940 13.151 1.00 95.00 87 LEU A O 1
ATOM 634 N N . GLU A 1 88 ? 2.385 -1.820 14.854 1.00 95.50 88 GLU A N 1
ATOM 635 C CA . GLU A 1 88 ? 3.660 -1.331 15.397 1.00 95.50 88 GLU A CA 1
ATOM 636 C C . GLU A 1 88 ? 4.581 -2.465 15.849 1.00 95.50 88 GLU A C 1
ATOM 638 O O . GLU A 1 88 ? 5.785 -2.413 15.595 1.00 95.50 88 GLU A O 1
ATOM 643 N N . LEU A 1 89 ? 4.016 -3.504 16.466 1.00 95.50 89 LEU A N 1
ATOM 644 C CA . LEU A 1 89 ? 4.773 -4.650 16.964 1.00 95.50 89 LEU A CA 1
ATOM 645 C C . LEU A 1 89 ? 5.210 -5.607 15.847 1.00 95.50 89 LEU A C 1
ATOM 647 O O . LEU A 1 89 ? 6.336 -6.099 15.871 1.00 95.50 89 LEU A O 1
ATOM 651 N N . MET A 1 90 ? 4.329 -5.889 14.883 1.00 95.12 90 MET A N 1
ATOM 652 C CA . MET A 1 90 ? 4.541 -6.963 13.902 1.00 95.12 90 MET A CA 1
ATOM 653 C C . MET A 1 90 ? 5.021 -6.476 12.536 1.00 95.12 90 MET A C 1
ATOM 655 O O . MET A 1 90 ? 5.762 -7.181 11.853 1.00 95.12 90 MET A O 1
ATOM 659 N N . TYR A 1 91 ? 4.592 -5.285 12.121 1.00 90.25 91 TYR A N 1
ATOM 660 C CA . TYR A 1 91 ? 4.820 -4.747 10.782 1.00 90.25 91 TYR A CA 1
ATOM 661 C C . TYR A 1 91 ? 5.212 -3.261 10.862 1.00 90.25 91 TYR A C 1
ATOM 663 O O . TYR A 1 91 ? 4.456 -2.390 10.431 1.00 90.25 91 TYR A O 1
ATOM 671 N N . PRO A 1 92 ? 6.387 -2.921 11.420 1.00 87.44 92 PRO A N 1
ATOM 672 C CA . PRO A 1 92 ? 6.797 -1.530 11.560 1.00 87.44 92 PRO A CA 1
ATOM 673 C C . PRO A 1 92 ? 7.034 -0.845 10.200 1.00 87.44 92 PRO A C 1
ATOM 675 O O . PRO A 1 92 ? 7.071 -1.462 9.133 1.00 87.44 92 PRO A O 1
ATOM 678 N N . GLY A 1 93 ? 7.223 0.476 10.228 1.00 88.56 93 GLY A N 1
ATOM 679 C CA . GLY A 1 93 ? 7.543 1.259 9.035 1.00 88.56 93 GLY A CA 1
ATOM 680 C C . GLY A 1 93 ? 6.304 1.648 8.232 1.00 88.56 93 GLY A C 1
ATOM 681 O O . GLY A 1 93 ? 5.495 2.459 8.685 1.00 88.56 93 GLY A O 1
ATOM 682 N N . SER A 1 94 ? 6.167 1.138 7.006 1.00 87.88 94 SER A N 1
ATOM 683 C CA . SER A 1 94 ? 5.147 1.619 6.066 1.00 87.88 94 SER A CA 1
ATOM 684 C C . SER A 1 94 ? 3.714 1.334 6.530 1.00 87.88 94 SER A C 1
ATOM 686 O O . SER A 1 94 ? 2.862 2.213 6.407 1.00 87.88 94 SER A O 1
ATOM 688 N N . TYR A 1 95 ? 3.442 0.175 7.133 1.00 91.06 95 TYR A N 1
ATOM 689 C CA . TYR A 1 95 ? 2.119 -0.158 7.684 1.00 91.06 95 TYR A CA 1
ATOM 690 C C . TYR A 1 95 ? 1.704 0.800 8.812 1.00 91.06 95 TYR A C 1
ATOM 692 O O . TYR A 1 95 ? 0.590 1.333 8.808 1.00 91.06 95 TYR A O 1
ATOM 700 N N . VAL A 1 96 ? 2.613 1.090 9.747 1.00 92.31 96 VAL A N 1
ATOM 701 C CA . VAL A 1 96 ? 2.395 2.060 10.837 1.00 92.31 96 VAL A CA 1
ATOM 702 C C . VAL A 1 96 ? 2.152 3.465 10.278 1.00 92.31 96 VAL A C 1
ATOM 704 O O . VAL A 1 96 ? 1.247 4.178 10.708 1.00 92.31 96 VAL A O 1
ATOM 707 N N . ALA A 1 97 ? 2.905 3.861 9.253 1.00 89.31 97 ALA A N 1
ATOM 708 C CA . ALA A 1 97 ? 2.734 5.162 8.621 1.00 89.31 97 ALA A CA 1
ATOM 709 C C . ALA A 1 97 ? 1.355 5.338 7.974 1.00 89.31 97 ALA A C 1
ATOM 711 O O . ALA A 1 97 ? 0.709 6.372 8.152 1.00 89.31 97 ALA A O 1
ATOM 712 N N . TYR A 1 98 ? 0.892 4.342 7.216 1.00 89.31 98 TYR A N 1
ATOM 713 C CA . TYR A 1 98 ? -0.414 4.415 6.564 1.00 89.31 98 TYR A CA 1
ATOM 714 C C . TYR A 1 98 ? -1.568 4.272 7.555 1.00 89.31 98 TYR A C 1
ATOM 716 O O . TYR A 1 98 ? -2.548 5.005 7.427 1.00 89.31 98 TYR A O 1
ATOM 724 N N . SER A 1 99 ? -1.438 3.428 8.580 1.00 91.50 99 SER A N 1
ATOM 725 C CA . SER A 1 99 ? -2.434 3.358 9.655 1.00 91.50 99 SER A CA 1
ATOM 726 C C . SER A 1 99 ? -2.563 4.684 10.410 1.00 91.50 99 SER A C 1
ATOM 728 O O . SER A 1 99 ? -3.683 5.143 10.632 1.00 91.50 99 SER A O 1
ATOM 730 N N . ASN A 1 100 ? -1.456 5.378 10.697 1.00 91.69 100 ASN A N 1
ATOM 731 C CA . ASN A 1 100 ? -1.502 6.730 11.264 1.00 91.69 100 ASN A CA 1
ATOM 732 C C . ASN A 1 100 ? -2.220 7.725 10.347 1.00 91.69 100 ASN A C 1
ATOM 734 O O . ASN A 1 100 ? -3.094 8.459 10.804 1.00 91.69 100 ASN A O 1
ATOM 738 N N . ARG A 1 101 ? -1.939 7.710 9.038 1.00 87.50 101 ARG A N 1
ATOM 739 C CA . ARG A 1 101 ? -2.640 8.578 8.072 1.00 87.50 101 ARG A CA 1
ATOM 740 C C . ARG A 1 101 ? -4.148 8.322 8.034 1.00 87.50 101 ARG A C 1
ATOM 742 O O . ARG A 1 101 ? -4.912 9.272 7.863 1.00 87.50 101 ARG A O 1
ATOM 749 N N . MET A 1 102 ? -4.577 7.068 8.178 1.00 88.88 102 MET A N 1
ATOM 750 C CA . MET A 1 102 ? -5.998 6.706 8.228 1.00 88.88 102 MET A CA 1
ATOM 751 C C . MET A 1 102 ? -6.652 7.192 9.521 1.00 88.88 102 MET A C 1
ATOM 753 O O . MET A 1 102 ? -7.676 7.870 9.451 1.00 88.88 102 MET A O 1
ATOM 757 N N . ARG A 1 103 ? -6.022 6.935 10.676 1.00 89.69 103 ARG A N 1
ATOM 758 C CA . ARG A 1 103 ? -6.494 7.377 12.002 1.00 89.69 103 ARG A CA 1
ATOM 759 C C . ARG A 1 103 ? -6.610 8.899 12.096 1.00 89.69 103 ARG A C 1
ATOM 761 O O . ARG A 1 103 ? -7.603 9.423 12.587 1.00 89.69 103 ARG A O 1
ATOM 768 N N . LEU A 1 104 ? -5.617 9.618 11.573 1.00 87.00 104 LEU A N 1
ATOM 769 C CA . LEU A 1 104 ? -5.555 11.082 11.612 1.00 87.00 104 LEU A CA 1
ATOM 770 C C . LEU A 1 104 ? -6.359 11.764 10.495 1.00 87.00 104 LEU A C 1
ATOM 772 O O . LEU A 1 104 ? -6.448 12.993 10.467 1.00 87.00 104 LEU A O 1
ATOM 776 N N . GLY A 1 105 ? -6.940 11.008 9.558 1.00 80.88 105 GLY A N 1
ATOM 777 C CA . GLY A 1 105 ? -7.691 11.574 8.436 1.00 80.88 105 GLY A CA 1
ATOM 778 C C . GLY A 1 105 ? -6.836 12.375 7.446 1.00 80.88 105 GLY A C 1
ATOM 779 O O . GLY A 1 105 ? -7.366 13.196 6.696 1.00 80.88 105 GLY A O 1
ATOM 780 N N . GLU A 1 106 ? -5.517 12.172 7.413 1.00 76.38 106 GLU A N 1
ATOM 781 C CA . GLU A 1 106 ? -4.601 12.975 6.585 1.00 76.38 106 GLU A CA 1
ATOM 782 C C . GLU A 1 106 ? -4.886 12.863 5.081 1.00 76.38 106 GLU A C 1
ATOM 784 O O . GLU A 1 106 ? -4.553 13.769 4.320 1.00 76.38 106 GLU A O 1
ATOM 789 N N . TYR A 1 107 ? -5.557 11.790 4.655 1.00 71.75 107 TYR A N 1
ATOM 790 C CA . TYR A 1 107 ? -5.943 11.554 3.264 1.00 71.75 107 TYR A CA 1
ATOM 791 C C . TYR A 1 107 ? -6.923 12.595 2.690 1.00 71.75 107 TYR A C 1
ATOM 793 O O . TYR A 1 107 ? -7.039 12.695 1.471 1.00 71.75 107 TYR A O 1
ATOM 801 N N . HIS A 1 108 ? -7.640 13.358 3.527 1.00 70.38 108 HIS A N 1
ATOM 802 C CA . HIS A 1 108 ? -8.561 14.413 3.070 1.00 70.38 108 HIS A CA 1
ATOM 803 C C . HIS A 1 108 ? -8.282 15.798 3.667 1.00 70.38 108 HIS A C 1
ATOM 805 O O . HIS A 1 108 ? -8.814 16.780 3.145 1.00 70.38 108 HIS A O 1
ATOM 811 N N . ARG A 1 109 ? -7.486 15.867 4.744 1.00 71.62 109 ARG A N 1
ATOM 812 C CA . ARG A 1 109 ? -7.168 17.104 5.477 1.00 71.62 109 ARG A CA 1
ATOM 813 C C . ARG A 1 109 ? -6.000 17.893 4.884 1.00 71.62 109 ARG A C 1
ATOM 815 O O . ARG A 1 109 ? -5.911 19.089 5.127 1.00 71.62 109 ARG A O 1
ATOM 822 N N . ARG A 1 110 ? -5.103 17.245 4.134 1.00 69.06 110 ARG A N 1
ATOM 823 C CA . ARG A 1 110 ? -3.998 17.928 3.445 1.00 69.06 110 ARG A CA 1
ATOM 824 C C . ARG A 1 110 ? -4.480 18.587 2.153 1.00 69.06 110 ARG A C 1
ATOM 826 O O . ARG A 1 110 ? -5.372 18.060 1.489 1.00 69.06 110 ARG A O 1
ATOM 833 N N . GLU A 1 111 ? -3.853 19.709 1.803 1.00 68.44 111 GLU A N 1
ATOM 834 C CA . GLU A 1 111 ? -4.046 20.381 0.513 1.00 68.44 111 GLU A CA 1
ATOM 835 C C . GLU A 1 111 ? -3.610 19.467 -0.640 1.00 68.44 111 GLU A C 1
ATOM 837 O O . GLU A 1 111 ? -4.394 19.209 -1.552 1.00 68.44 111 GLU A O 1
ATOM 842 N N . GLU A 1 112 ? -2.425 18.858 -0.516 1.00 65.12 112 GLU A N 1
ATOM 843 C CA . GLU A 1 112 ? -1.965 17.795 -1.408 1.00 65.12 112 GLU A CA 1
ATOM 844 C C . GLU A 1 112 ? -1.796 16.452 -0.676 1.00 65.12 112 GLU A C 1
ATOM 846 O O . GLU A 1 112 ? -1.156 16.375 0.383 1.00 65.12 112 GLU A O 1
ATOM 851 N N . PRO A 1 113 ? -2.344 15.354 -1.229 1.00 65.19 113 PRO A N 1
ATOM 852 C CA . PRO A 1 113 ? -2.159 14.031 -0.659 1.00 65.19 113 PRO A CA 1
ATOM 853 C C . PRO A 1 113 ? -0.724 13.542 -0.888 1.00 65.19 113 PRO A C 1
ATOM 855 O O . PRO A 1 113 ? -0.226 13.536 -2.009 1.00 65.19 113 PRO A O 1
ATOM 858 N N . LEU A 1 114 ? -0.094 13.006 0.163 1.00 65.19 114 LEU A N 1
ATOM 859 C CA . LEU A 1 114 ? 1.239 12.381 0.077 1.00 65.19 114 LEU A CA 1
ATOM 860 C C . LEU A 1 114 ? 1.279 11.142 -0.833 1.00 65.19 114 LEU A C 1
ATOM 862 O O . LEU A 1 114 ? 2.350 10.681 -1.217 1.00 65.19 114 LEU A O 1
ATOM 866 N N . PHE A 1 115 ? 0.115 10.571 -1.132 1.00 68.00 115 PHE A N 1
ATOM 867 C CA . PHE A 1 115 ? -0.043 9.458 -2.054 1.00 68.00 115 PHE A CA 1
ATOM 868 C C . PHE A 1 115 ? -1.281 9.714 -2.914 1.00 68.00 115 PHE A C 1
ATOM 870 O O . PHE A 1 115 ? -2.414 9.468 -2.494 1.00 68.00 115 PHE A O 1
ATOM 877 N N . ALA A 1 116 ? -1.069 10.282 -4.101 1.00 74.25 116 ALA A N 1
ATOM 878 C CA . ALA A 1 116 ? -2.150 10.585 -5.026 1.00 74.25 116 ALA A CA 1
ATOM 879 C C . ALA A 1 116 ? -2.648 9.299 -5.695 1.00 74.25 116 ALA A C 1
ATOM 881 O O . ALA A 1 116 ? -1.932 8.638 -6.447 1.00 74.25 116 ALA A O 1
ATOM 882 N N . ILE A 1 117 ? -3.911 8.975 -5.450 1.00 75.31 117 ILE A N 1
ATOM 883 C CA . ILE A 1 117 ? -4.551 7.758 -5.951 1.00 75.31 117 ILE A CA 1
ATOM 884 C C . ILE A 1 117 ? -4.548 7.654 -7.480 1.00 75.31 117 ILE A C 1
ATOM 886 O O . ILE A 1 117 ? -4.370 6.569 -8.013 1.00 75.31 117 ILE A O 1
ATOM 890 N N . ASP A 1 118 ? -4.662 8.765 -8.210 1.00 77.19 118 ASP A N 1
ATOM 891 C CA . ASP A 1 118 ? -4.621 8.745 -9.678 1.00 77.19 118 ASP A CA 1
ATOM 892 C C . ASP A 1 118 ? -3.264 8.268 -10.213 1.00 77.19 118 ASP A C 1
ATOM 894 O O . ASP A 1 118 ? -3.212 7.530 -11.201 1.00 77.19 118 ASP A O 1
ATOM 898 N N . LEU A 1 119 ? -2.176 8.664 -9.541 1.00 79.62 119 LEU A N 1
ATOM 899 C CA . LEU A 1 119 ? -0.822 8.212 -9.860 1.00 79.62 119 LEU A CA 1
ATOM 900 C C . LEU A 1 119 ? -0.661 6.737 -9.499 1.00 79.62 119 LEU A C 1
ATOM 902 O O . LEU A 1 119 ? -0.257 5.948 -10.346 1.00 79.62 119 LEU A O 1
ATOM 906 N N . ALA A 1 120 ? -1.099 6.345 -8.301 1.00 81.75 120 ALA A N 1
ATOM 907 C CA . ALA A 1 120 ? -1.061 4.952 -7.863 1.00 81.75 120 ALA A CA 1
ATOM 908 C C . ALA A 1 120 ? -1.807 4.015 -8.827 1.00 81.75 120 ALA A C 1
ATOM 910 O O . ALA A 1 120 ? -1.311 2.946 -9.167 1.00 81.75 120 ALA A O 1
ATOM 911 N N . ARG A 1 121 ? -2.968 4.440 -9.338 1.00 83.88 121 ARG A N 1
ATOM 912 C CA . ARG A 1 121 ? -3.746 3.678 -10.324 1.00 83.88 121 ARG A CA 1
ATOM 913 C C . ARG A 1 121 ? -3.071 3.606 -11.690 1.00 83.88 121 ARG A C 1
ATOM 915 O O . ARG A 1 121 ? -3.240 2.621 -12.404 1.00 83.88 121 ARG A O 1
ATOM 922 N N . ARG A 1 122 ? -2.359 4.660 -12.104 1.00 86.06 122 ARG A N 1
ATOM 923 C CA . ARG A 1 122 ? -1.572 4.637 -13.346 1.00 86.06 122 ARG A CA 1
ATOM 924 C C . ARG A 1 122 ? -0.455 3.604 -13.242 1.00 86.06 122 ARG A C 1
ATOM 926 O O . ARG A 1 122 ? -0.304 2.805 -14.160 1.00 86.06 122 ARG A O 1
ATOM 933 N N . ASP A 1 123 ? 0.251 3.594 -12.119 1.00 87.38 123 ASP A N 1
ATOM 934 C CA . ASP A 1 123 ? 1.324 2.635 -11.870 1.00 87.38 123 ASP A CA 1
ATOM 935 C C . ASP A 1 123 ? 0.781 1.209 -11.745 1.00 87.38 123 ASP A C 1
ATOM 937 O O . ASP A 1 123 ? 1.360 0.292 -12.316 1.00 87.38 123 ASP A O 1
ATOM 941 N N . ALA A 1 124 ? -0.374 1.027 -11.096 1.00 88.06 124 ALA A N 1
ATOM 942 C CA . ALA A 1 124 ? -1.033 -0.273 -10.998 1.00 88.06 124 ALA A CA 1
ATOM 943 C C . ALA A 1 124 ? -1.392 -0.846 -12.376 1.00 88.06 124 ALA A C 1
ATOM 945 O O . ALA A 1 124 ? -1.108 -2.009 -12.649 1.00 88.06 124 ALA A O 1
ATOM 946 N N . ARG A 1 125 ? -1.961 -0.029 -13.277 1.00 89.69 125 ARG A N 1
ATOM 947 C CA . ARG A 1 125 ? -2.228 -0.454 -14.663 1.00 89.69 125 ARG A CA 1
ATOM 948 C C . ARG A 1 125 ? -0.952 -0.854 -15.384 1.00 89.69 125 ARG A C 1
ATOM 950 O O . ARG A 1 125 ? -0.905 -1.929 -15.963 1.00 89.69 125 ARG A O 1
ATOM 957 N N . HIS A 1 126 ? 0.093 -0.041 -15.274 1.00 91.75 126 HIS A N 1
ATOM 958 C CA . HIS A 1 126 ? 1.360 -0.357 -15.919 1.00 91.75 126 HIS A CA 1
ATOM 959 C C . HIS A 1 126 ? 1.993 -1.648 -15.371 1.00 91.75 126 HIS A C 1
ATOM 961 O O . HIS A 1 126 ? 2.519 -2.445 -16.142 1.00 91.75 126 HIS A O 1
ATOM 967 N N . ALA A 1 127 ? 1.894 -1.905 -14.064 1.00 92.56 127 ALA A N 1
ATOM 968 C CA . ALA A 1 127 ? 2.340 -3.164 -13.471 1.00 92.56 127 ALA A CA 1
ATOM 969 C C . ALA A 1 127 ? 1.541 -4.370 -13.990 1.00 92.56 127 ALA A C 1
ATOM 971 O O . ALA A 1 127 ? 2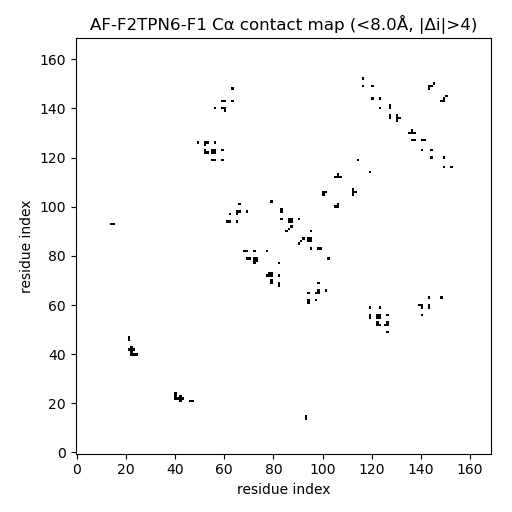.136 -5.401 -14.298 1.00 92.56 127 ALA A O 1
ATOM 972 N N . MET A 1 128 ? 0.217 -4.238 -14.128 1.00 93.00 128 MET A N 1
ATOM 973 C CA . MET A 1 128 ? -0.638 -5.282 -14.705 1.00 93.00 128 MET A CA 1
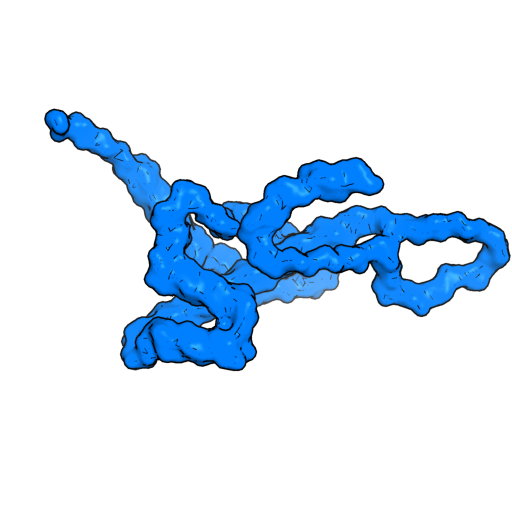ATOM 974 C C . MET A 1 128 ? -0.313 -5.540 -16.182 1.00 93.00 128 MET A C 1
ATOM 976 O O . MET A 1 128 ? -0.250 -6.698 -16.588 1.00 93.00 128 MET A O 1
ATOM 980 N N . ASP A 1 129 ? -0.034 -4.495 -16.965 1.00 93.88 129 ASP A N 1
ATOM 981 C CA . ASP A 1 129 ? 0.374 -4.631 -18.369 1.00 93.88 129 ASP A CA 1
ATOM 982 C C . ASP A 1 129 ? 1.704 -5.394 -18.487 1.00 93.88 129 ASP A C 1
ATOM 984 O O . ASP A 1 129 ? 1.828 -6.321 -19.290 1.00 93.88 129 ASP A O 1
ATOM 988 N N . VAL A 1 130 ? 2.689 -5.055 -17.643 1.00 93.25 130 VAL A N 1
ATOM 989 C CA . VAL A 1 130 ? 3.981 -5.761 -17.591 1.00 93.25 130 VAL A CA 1
ATOM 990 C C . VAL A 1 130 ? 3.802 -7.218 -17.158 1.00 93.25 130 VAL A C 1
ATOM 992 O O . VAL A 1 130 ? 4.399 -8.109 -17.759 1.00 93.25 130 VAL A O 1
ATOM 995 N N . ALA A 1 131 ? 2.969 -7.476 -16.149 1.00 92.31 131 ALA A N 1
ATOM 996 C CA . ALA A 1 131 ? 2.653 -8.828 -15.697 1.00 92.31 131 ALA A CA 1
ATOM 997 C C . ALA A 1 131 ? 2.015 -9.659 -16.824 1.00 92.31 131 ALA A C 1
ATOM 999 O O . ALA A 1 131 ? 2.467 -10.767 -17.120 1.00 92.31 131 ALA A O 1
ATOM 1000 N N . SER A 1 132 ? 1.027 -9.092 -17.520 1.00 93.69 132 SER A N 1
ATOM 1001 C CA . SER A 1 132 ? 0.362 -9.769 -18.630 1.00 93.69 132 SER A CA 1
ATOM 1002 C C . SER A 1 132 ? 1.322 -10.062 -19.784 1.00 93.69 132 SER A C 1
ATOM 1004 O O . SER A 1 132 ? 1.210 -11.123 -20.396 1.00 93.69 132 SER A O 1
ATOM 1006 N N . ALA A 1 133 ? 2.273 -9.167 -20.069 1.00 93.25 133 ALA A N 1
ATOM 1007 C CA . ALA A 1 133 ? 3.277 -9.368 -21.114 1.00 93.25 133 ALA A CA 1
ATOM 1008 C C . ALA A 1 133 ? 4.209 -10.563 -20.837 1.00 93.25 133 ALA A C 1
ATOM 1010 O O . ALA A 1 133 ? 4.725 -11.160 -21.779 1.00 93.25 133 ALA A O 1
ATOM 1011 N N . VAL A 1 134 ? 4.396 -10.940 -19.567 1.00 94.25 134 VAL A N 1
ATOM 1012 C CA . VAL A 1 134 ? 5.178 -12.124 -19.162 1.00 94.25 134 VAL A CA 1
ATOM 1013 C C . VAL A 1 134 ? 4.301 -13.328 -18.789 1.00 94.25 134 VAL A C 1
ATOM 1015 O O . VAL A 1 134 ? 4.798 -14.312 -18.248 1.00 94.25 134 VAL A O 1
ATOM 1018 N N . GLY A 1 135 ? 2.996 -13.272 -19.082 1.00 93.12 135 GLY A N 1
ATOM 1019 C CA . GLY A 1 135 ? 2.064 -14.383 -18.876 1.00 93.12 135 GLY A CA 1
ATOM 1020 C C . GLY A 1 135 ? 1.630 -14.609 -17.425 1.00 93.12 135 GLY A C 1
ATOM 1021 O O . GLY A 1 135 ? 1.167 -15.702 -17.098 1.00 93.12 135 GLY A O 1
ATOM 1022 N N . VAL A 1 136 ? 1.761 -13.606 -16.548 1.00 94.44 136 VAL A N 1
ATOM 1023 C CA . VAL A 1 136 ? 1.315 -13.683 -15.146 1.00 94.44 136 VAL A CA 1
ATOM 1024 C C . VAL A 1 136 ? 0.220 -12.658 -14.845 1.00 94.44 136 VAL A C 1
ATOM 1026 O O . VAL A 1 136 ? 0.101 -11.634 -15.509 1.00 94.44 136 VAL A O 1
ATOM 1029 N N . GLY A 1 137 ? -0.598 -12.936 -13.829 1.00 90.69 137 GLY A N 1
ATOM 1030 C CA . GLY A 1 137 ? -1.634 -12.020 -13.340 1.00 90.69 137 GLY A CA 1
ATOM 1031 C C . GLY A 1 137 ? -1.309 -11.487 -11.947 1.00 90.69 137 GLY A C 1
ATOM 1032 O O . GLY A 1 137 ? -0.671 -12.175 -11.147 1.00 90.69 137 GLY A O 1
ATOM 1033 N N . MET A 1 138 ? -1.789 -10.285 -11.625 1.00 91.25 138 MET A N 1
ATOM 1034 C CA . MET A 1 138 ? -1.607 -9.654 -10.312 1.00 91.25 138 MET A CA 1
ATOM 1035 C C . MET A 1 138 ? -2.960 -9.477 -9.620 1.00 91.25 138 MET A C 1
ATOM 1037 O O . MET A 1 138 ? -3.375 -8.362 -9.324 1.00 91.25 138 MET A O 1
ATOM 1041 N N . LYS A 1 139 ? -3.641 -10.585 -9.307 1.00 90.12 139 LYS A N 1
ATOM 1042 C CA . LYS A 1 139 ? -5.022 -10.582 -8.779 1.00 90.12 139 LYS A CA 1
ATOM 1043 C C . LYS A 1 139 ? -5.251 -9.665 -7.573 1.00 90.12 139 LYS A C 1
ATOM 1045 O O . LYS A 1 139 ? -6.279 -9.006 -7.493 1.00 90.12 139 LYS A O 1
ATOM 1050 N N . GLY A 1 140 ? -4.298 -9.601 -6.639 1.00 86.38 140 GLY A N 1
ATOM 1051 C CA . GLY A 1 140 ? -4.398 -8.684 -5.496 1.00 86.38 140 GLY A CA 1
ATOM 1052 C C . GLY A 1 140 ? -4.428 -7.213 -5.927 1.00 86.38 140 GLY A C 1
ATOM 1053 O O . GLY A 1 140 ? -5.206 -6.433 -5.394 1.00 86.38 140 GLY A O 1
ATOM 1054 N N . LEU A 1 141 ? -3.646 -6.867 -6.953 1.00 87.81 141 LEU A N 1
ATOM 1055 C CA . LEU A 1 141 ? -3.599 -5.526 -7.533 1.00 87.81 141 LEU A CA 1
ATOM 1056 C C . LEU A 1 141 ? -4.830 -5.212 -8.388 1.00 87.81 141 LEU A C 1
ATOM 1058 O O . LEU A 1 141 ? -5.332 -4.093 -8.343 1.00 87.81 141 LEU A O 1
ATOM 1062 N N . GLU A 1 142 ? -5.343 -6.200 -9.125 1.00 89.44 142 GLU A N 1
ATOM 1063 C CA . GLU A 1 142 ? -6.606 -6.093 -9.868 1.00 89.44 142 GLU A CA 1
ATOM 1064 C C . GLU A 1 142 ? -7.771 -5.768 -8.921 1.00 89.44 142 GLU A C 1
ATOM 1066 O O . GLU A 1 142 ? -8.582 -4.880 -9.199 1.00 89.44 142 GLU A O 1
ATOM 1071 N N . LEU A 1 143 ? -7.823 -6.444 -7.767 1.00 87.06 143 LEU A N 1
ATOM 1072 C CA . LEU A 1 143 ? -8.793 -6.147 -6.716 1.00 87.06 143 LEU A CA 1
ATOM 1073 C C . LEU A 1 143 ? -8.562 -4.749 -6.137 1.00 87.06 143 LEU A C 1
ATOM 1075 O O . LEU A 1 143 ? -9.500 -3.957 -6.123 1.00 87.06 143 LEU A O 1
ATOM 1079 N N . ALA A 1 144 ? -7.335 -4.394 -5.754 1.00 83.81 144 ALA A N 1
ATOM 1080 C CA . ALA A 1 144 ? -7.042 -3.087 -5.165 1.00 83.81 144 ALA A CA 1
ATOM 1081 C C . ALA A 1 144 ? -7.355 -1.895 -6.103 1.00 83.81 144 ALA A C 1
ATOM 1083 O O . ALA A 1 144 ? -7.890 -0.874 -5.657 1.00 83.81 144 ALA A O 1
ATOM 1084 N N . ASP A 1 145 ? -7.103 -1.999 -7.418 1.00 82.50 145 ASP A N 1
ATOM 1085 C CA . ASP A 1 145 ? -7.542 -0.971 -8.386 1.00 82.50 145 ASP A CA 1
ATOM 1086 C C . ASP A 1 145 ? -9.078 -0.936 -8.528 1.00 82.50 145 ASP A C 1
ATOM 1088 O O . ASP A 1 145 ? -9.677 0.135 -8.695 1.00 82.50 145 ASP A O 1
ATOM 1092 N N . GLY A 1 146 ? -9.732 -2.099 -8.423 1.00 74.75 146 GLY A N 1
ATOM 1093 C CA . GLY A 1 146 ? -11.184 -2.260 -8.509 1.00 74.75 146 GLY A CA 1
ATOM 1094 C C . GLY A 1 146 ? -11.978 -1.900 -7.239 1.00 74.75 146 GLY A C 1
ATOM 1095 O O . GLY A 1 146 ? -13.195 -1.670 -7.329 1.00 74.75 146 GLY A O 1
ATOM 1096 N N . MET A 1 147 ? -11.336 -1.843 -6.069 1.00 69.12 147 MET A N 1
ATOM 1097 C CA . MET A 1 147 ? -11.966 -1.737 -4.743 1.00 69.12 147 MET A CA 1
ATOM 1098 C C . MET A 1 147 ? -12.058 -0.303 -4.173 1.00 69.12 147 MET A C 1
ATOM 1100 O O . MET A 1 147 ? -11.923 0.712 -4.870 1.00 69.12 147 MET A O 1
ATOM 1104 N N . GLY A 1 148 ? -12.468 -0.238 -2.899 1.00 57.12 148 GLY A N 1
ATOM 1105 C CA . GLY A 1 148 ? -13.042 0.902 -2.190 1.00 57.12 148 GLY A CA 1
ATOM 1106 C C . GLY A 1 148 ? -12.163 2.145 -2.128 1.00 57.12 148 GLY A C 1
ATOM 1107 O O . GLY A 1 148 ? -12.699 3.233 -2.301 1.00 57.12 148 GLY A O 1
ATOM 1108 N N . ILE A 1 149 ? -10.841 2.038 -1.978 1.00 59.66 149 ILE A N 1
ATOM 1109 C CA . ILE A 1 149 ? -9.968 3.225 -1.894 1.00 59.66 149 ILE A CA 1
ATOM 1110 C C . ILE A 1 149 ? -9.964 4.034 -3.206 1.00 59.66 149 ILE A C 1
ATOM 1112 O O . ILE A 1 149 ? -10.101 5.263 -3.197 1.00 59.66 149 ILE A O 1
ATOM 1116 N N . CYS A 1 150 ? -9.932 3.346 -4.352 1.00 55.69 150 CYS A N 1
ATOM 1117 C CA . CYS A 1 150 ? -9.999 3.960 -5.679 1.00 55.69 150 CYS A CA 1
ATOM 1118 C C . CYS A 1 150 ? -11.403 4.504 -6.006 1.00 55.69 150 CYS A C 1
ATOM 1120 O O . CYS A 1 150 ? -11.544 5.504 -6.720 1.00 55.69 150 CYS A O 1
ATOM 1122 N N . LYS A 1 151 ? -12.460 3.866 -5.487 1.00 56.12 151 LYS A N 1
ATOM 1123 C CA . LYS A 1 151 ? -13.860 4.296 -5.666 1.00 56.12 151 LYS A CA 1
ATOM 1124 C C . LYS A 1 151 ? -14.252 5.461 -4.748 1.00 56.12 151 LYS A C 1
ATOM 1126 O O . LYS A 1 151 ? -14.872 6.419 -5.209 1.00 56.12 151 LYS A O 1
ATOM 1131 N N . VAL A 1 152 ? -13.860 5.420 -3.475 1.00 55.06 152 VAL A N 1
ATOM 1132 C CA . VAL A 1 152 ? -14.118 6.467 -2.472 1.00 55.06 152 VAL A CA 1
ATOM 1133 C C . VAL A 1 152 ? -13.438 7.768 -2.879 1.00 55.06 152 VAL A C 1
ATOM 1135 O O . VAL A 1 152 ? -14.061 8.825 -2.794 1.00 55.06 152 VAL A O 1
ATOM 1138 N N . SER A 1 153 ? -12.220 7.706 -3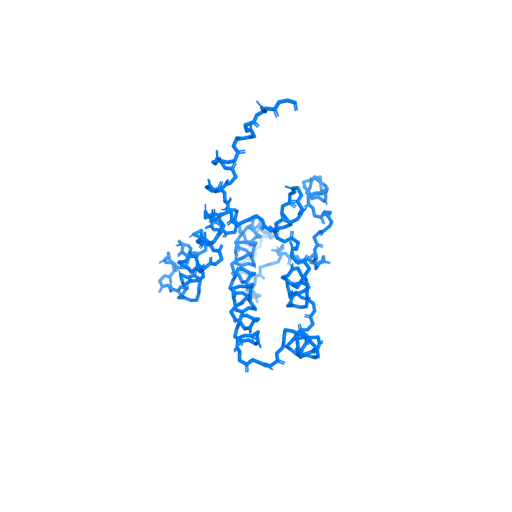.429 1.00 53.28 153 SER A N 1
ATOM 1139 C CA . SER A 1 153 ? -11.570 8.889 -3.998 1.00 53.28 153 SER A CA 1
ATOM 1140 C C . SER A 1 153 ? -12.423 9.584 -5.074 1.00 53.28 153 SER A C 1
ATOM 1142 O O . SER A 1 153 ? -12.615 10.801 -5.004 1.00 53.28 153 SER A O 1
ATOM 1144 N N . ARG A 1 154 ? -13.007 8.833 -6.024 1.00 51.59 154 ARG A N 1
ATOM 1145 C CA . ARG A 1 154 ? -13.911 9.400 -7.045 1.00 51.59 154 ARG A CA 1
ATOM 1146 C C . ARG A 1 154 ? -15.142 10.062 -6.419 1.00 51.59 154 ARG A C 1
ATOM 1148 O O . ARG A 1 154 ? -15.529 11.144 -6.848 1.00 51.59 154 ARG A O 1
ATOM 1155 N N . SER A 1 155 ? -15.719 9.456 -5.378 1.00 50.25 155 SER A N 1
ATOM 1156 C CA . SER A 1 155 ? -16.864 10.020 -4.643 1.00 50.25 155 SER A CA 1
ATOM 1157 C C . SER A 1 155 ? -16.515 11.308 -3.884 1.00 50.25 155 SER A C 1
ATOM 1159 O O . SER A 1 155 ? -17.331 12.228 -3.811 1.00 50.25 155 SER A O 1
ATOM 1161 N N . ILE A 1 156 ? -15.308 11.404 -3.320 1.00 54.81 156 ILE A N 1
ATOM 1162 C CA . ILE A 1 156 ? -14.830 12.612 -2.631 1.00 54.81 156 ILE A CA 1
ATOM 1163 C C . ILE A 1 156 ? -14.556 13.736 -3.639 1.00 54.81 156 ILE A C 1
ATOM 1165 O O . ILE A 1 156 ? -14.920 14.881 -3.376 1.00 54.81 156 ILE A O 1
ATOM 1169 N N . ARG A 1 157 ? -13.958 13.435 -4.801 1.00 52.12 157 ARG A N 1
ATOM 1170 C CA . ARG A 1 157 ? -13.695 14.440 -5.847 1.00 52.12 157 ARG A CA 1
ATOM 1171 C C . ARG A 1 157 ? -14.988 14.949 -6.492 1.00 52.12 157 ARG A C 1
ATOM 1173 O O . ARG A 1 157 ? -15.165 16.159 -6.572 1.00 52.12 157 ARG A O 1
ATOM 1180 N N . GLY A 1 158 ? -15.930 14.057 -6.811 1.00 43.44 158 GLY A N 1
ATOM 1181 C CA . GLY A 1 158 ? -17.257 14.450 -7.299 1.00 43.44 158 GLY A CA 1
ATOM 1182 C C . GLY A 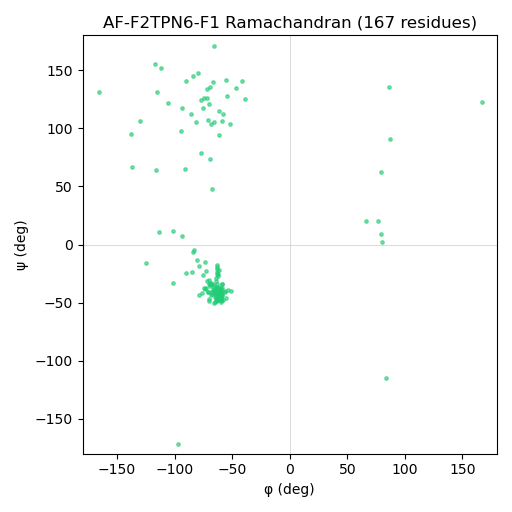1 158 ? -18.013 15.346 -6.310 1.00 43.44 158 GLY A C 1
ATOM 1183 O O . GLY A 1 158 ? -18.676 16.290 -6.721 1.00 43.44 158 GLY A O 1
ATOM 1184 N N . ARG A 1 159 ? -17.832 15.129 -4.996 1.00 41.00 159 ARG A N 1
ATOM 1185 C CA . ARG A 1 159 ? -18.388 16.009 -3.956 1.00 41.00 159 ARG A CA 1
ATOM 1186 C C . ARG A 1 159 ? -17.716 17.383 -3.872 1.00 41.00 159 ARG A C 1
ATOM 1188 O O . ARG A 1 159 ? -18.415 18.355 -3.595 1.00 41.00 159 ARG A O 1
ATOM 1195 N N . ARG A 1 160 ? -16.404 17.492 -4.125 1.00 41.84 160 ARG A N 1
ATOM 1196 C CA . ARG A 1 160 ? -15.705 18.793 -4.195 1.00 41.84 160 ARG A CA 1
ATOM 1197 C C . ARG A 1 160 ? -16.115 19.601 -5.427 1.00 41.84 160 ARG A C 1
ATOM 1199 O O . ARG A 1 160 ? -16.263 20.809 -5.313 1.00 41.84 160 ARG A O 1
ATOM 1206 N N . GLU A 1 161 ? -16.368 18.956 -6.565 1.00 36.91 161 GLU A N 1
ATOM 1207 C CA . GLU A 1 161 ? -16.854 19.635 -7.779 1.00 36.91 161 GLU A CA 1
ATOM 1208 C C . GLU A 1 161 ? -18.303 20.139 -7.640 1.00 36.91 161 GLU A C 1
ATOM 1210 O O . GLU A 1 161 ? -18.649 21.185 -8.189 1.00 36.91 161 GLU A O 1
ATOM 1215 N N . THR A 1 162 ? -19.140 19.461 -6.844 1.00 32.34 162 THR A N 1
ATOM 1216 C CA . THR A 1 162 ? -20.497 19.931 -6.504 1.00 32.34 162 THR A CA 1
ATOM 1217 C C . THR A 1 162 ? -20.542 20.981 -5.392 1.00 32.34 162 THR A C 1
ATOM 1219 O O . THR A 1 162 ? -21.572 21.626 -5.213 1.00 32.34 162 THR A O 1
ATOM 1222 N N . PHE A 1 163 ? -19.451 21.194 -4.651 1.00 27.45 163 PHE A N 1
ATOM 1223 C CA . PHE A 1 163 ? -19.379 22.213 -3.603 1.00 27.45 163 PHE A CA 1
ATOM 1224 C C . PHE A 1 163 ? -18.868 23.534 -4.192 1.00 27.45 163 PHE A C 1
ATOM 1226 O O . PHE A 1 163 ? -17.791 24.022 -3.857 1.00 27.45 163 PHE A O 1
ATOM 1233 N N . ARG A 1 164 ? -19.653 24.130 -5.100 1.00 25.38 164 ARG A N 1
ATOM 1234 C CA . ARG A 1 164 ? -19.541 25.573 -5.338 1.00 25.38 164 ARG A CA 1
ATOM 1235 C C . ARG A 1 164 ? -20.104 26.258 -4.094 1.00 25.38 164 ARG A C 1
ATOM 1237 O O . ARG A 1 164 ? -21.267 26.001 -3.777 1.00 25.38 164 ARG A O 1
ATOM 1244 N N . PRO A 1 165 ? -19.337 27.094 -3.374 1.00 28.28 165 PRO A N 1
ATOM 1245 C CA . PRO A 1 165 ? -19.918 27.874 -2.301 1.00 28.28 165 PRO A CA 1
ATOM 1246 C C . PRO A 1 165 ? -20.971 28.780 -2.935 1.00 28.28 165 PRO A C 1
ATOM 1248 O O . PRO A 1 165 ? -20.668 29.634 -3.768 1.00 28.28 165 PRO A O 1
ATOM 1251 N N . PHE A 1 166 ? -22.226 28.539 -2.572 1.00 24.36 166 PHE A N 1
ATOM 1252 C CA . PHE A 1 166 ? -23.289 29.513 -2.715 1.00 24.36 166 PHE A CA 1
ATOM 1253 C C . PHE A 1 166 ? -22.865 30.698 -1.836 1.00 24.36 166 PHE A C 1
ATOM 1255 O O . PHE A 1 166 ? -23.025 30.663 -0.619 1.00 24.36 166 PHE A O 1
ATOM 1262 N N . MET A 1 167 ? -22.209 31.695 -2.434 1.00 25.92 167 MET A N 1
ATOM 1263 C CA . MET A 1 167 ? -21.979 32.979 -1.779 1.00 25.92 167 MET A CA 1
ATOM 1264 C C . MET A 1 167 ? -23.346 33.627 -1.580 1.00 25.92 167 MET A C 1
ATOM 1266 O O . MET A 1 167 ? -23.979 34.083 -2.530 1.00 25.92 167 MET A O 1
ATOM 1270 N N . GLY A 1 168 ? -23.805 33.606 -0.336 1.00 25.66 168 GLY A N 1
ATOM 1271 C CA . GLY A 1 168 ? -24.905 34.404 0.164 1.00 25.66 168 GLY A CA 1
ATOM 1272 C C . GLY A 1 168 ? -24.436 35.085 1.440 1.00 25.66 168 GLY A C 1
ATOM 1273 O O . GLY A 1 168 ? -24.362 34.414 2.466 1.00 25.66 168 GLY A O 1
ATOM 1274 N N . TRP A 1 169 ? -24.202 36.396 1.307 1.00 31.30 169 TRP A N 1
ATOM 1275 C CA . TRP A 1 169 ? -23.891 37.410 2.327 1.00 31.30 169 TRP A CA 1
ATOM 1276 C C . TRP A 1 169 ? -22.447 37.467 2.829 1.00 31.30 169 TRP A C 1
ATOM 1278 O O . TRP A 1 169 ? -21.964 36.495 3.446 1.00 31.30 169 TRP A O 1
#

pLDDT: mean 73.53, std 20.08, range [24.36, 96.38]